Protein AF-A0A920F975-F1 (afdb_monomer_lite)

pLDDT: mean 96.24, std 5.81, range [52.53, 98.81]

Secondary structure (DSSP, 8-state):
--SS---S--HHHHHHHHHHHHHTTSS---SSEEEEEEEETTEEEEEEEEE-SSSEEEEEEE-SPPEEEEEEEEEEETTTEEEEEEEEESSSEEEEE-TGGGT----GGGHHHHHHHHHHHHHHHHHH----BTTB--

Foldseek 3Di:
DDPPDQFQDDPVVVFVVVQCCQLVPVDDDDPQWDWDWDQGNLGIKIWIFGDDPSGRPDIDIPFDDKDWQAAQDWFQFPPQGTFGWTWIDGSGIDTGGDVVSVPDPPDPVCVVVCVVVRVRRVVSCVVPPDDADPPDRD

Structure (mmCIF, N/CA/C/O backbone):
data_AF-A0A920F975-F1
#
_entry.id   AF-A0A920F975-F1
#
loop_
_atom_site.group_PDB
_atom_site.id
_atom_site.type_symbol
_atom_site.label_atom_id
_atom_site.label_alt_id
_atom_site.label_comp_id
_atom_site.label_asym_id
_atom_site.label_entity_id
_atom_site.label_seq_id
_atom_site.pdbx_PDB_ins_code
_atom_site.Cartn_x
_atom_site.Cartn_y
_atom_site.Cartn_z
_atom_site.occupancy
_atom_site.B_iso_or_equiv
_atom_site.auth_seq_id
_atom_site.auth_comp_id
_atom_site.auth_asym_id
_atom_site.auth_atom_id
_atom_site.pdbx_PDB_model_num
ATOM 1 N N . MET A 1 1 ? 6.807 -6.967 10.815 1.00 78.25 1 MET A N 1
ATOM 2 C CA . MET A 1 1 ? 7.912 -7.468 9.976 1.00 78.25 1 MET A CA 1
ATOM 3 C C . MET A 1 1 ? 7.285 -8.187 8.803 1.00 78.25 1 MET A C 1
ATOM 5 O O . MET A 1 1 ? 6.359 -8.964 9.021 1.00 78.25 1 MET A O 1
ATOM 9 N N . GLU A 1 2 ? 7.731 -7.869 7.598 1.00 92.56 2 GLU A N 1
ATOM 10 C CA . GLU A 1 2 ? 7.351 -8.563 6.365 1.00 92.56 2 GLU A CA 1
ATOM 11 C C . GLU A 1 2 ? 8.468 -9.562 5.993 1.00 92.56 2 GLU A C 1
ATOM 13 O O . GLU A 1 2 ? 9.511 -9.549 6.649 1.00 92.56 2 GLU A O 1
ATOM 18 N N . PRO A 1 3 ? 8.285 -10.471 5.014 1.00 92.75 3 PRO A N 1
ATOM 19 C CA . PRO A 1 3 ? 9.228 -11.573 4.787 1.00 92.75 3 PRO A CA 1
ATOM 20 C C . PRO A 1 3 ? 10.696 -11.164 4.595 1.00 92.75 3 PRO A C 1
ATOM 22 O O . PRO A 1 3 ? 11.583 -11.901 5.016 1.00 92.75 3 PRO A O 1
ATOM 25 N N . GLU A 1 4 ? 10.949 -10.004 3.985 1.00 88.69 4 GLU A N 1
ATOM 26 C CA . GLU A 1 4 ? 12.304 -9.538 3.650 1.00 88.69 4 GLU A CA 1
ATOM 27 C C . GLU A 1 4 ? 12.602 -8.115 4.150 1.00 88.69 4 GLU A C 1
ATOM 29 O O . GLU A 1 4 ? 13.731 -7.643 4.034 1.00 88.69 4 GLU A O 1
ATOM 34 N N . THR A 1 5 ? 11.618 -7.419 4.729 1.00 88.00 5 THR A N 1
ATOM 35 C CA . THR A 1 5 ? 11.748 -6.010 5.124 1.00 88.00 5 THR A CA 1
ATOM 36 C C . THR A 1 5 ? 11.071 -5.723 6.464 1.00 88.00 5 THR A C 1
ATOM 38 O O . THR A 1 5 ? 10.143 -6.405 6.914 1.00 88.00 5 THR A O 1
ATOM 41 N N . THR A 1 6 ? 11.540 -4.668 7.128 1.00 93.38 6 THR A N 1
ATOM 42 C CA . THR A 1 6 ? 10.836 -4.051 8.259 1.00 93.38 6 THR A CA 1
ATOM 43 C C . THR A 1 6 ? 10.413 -2.654 7.817 1.00 93.38 6 THR A C 1
ATOM 45 O O . THR A 1 6 ? 11.159 -1.705 8.052 1.00 93.38 6 THR A O 1
ATOM 48 N N . PRO A 1 7 ? 9.282 -2.533 7.094 1.00 93.12 7 PRO A N 1
ATOM 49 C CA . PRO A 1 7 ? 8.922 -1.282 6.444 1.00 93.12 7 PRO A CA 1
ATOM 50 C C . PRO A 1 7 ? 8.480 -0.227 7.466 1.00 93.12 7 PRO A C 1
ATOM 52 O O . PRO A 1 7 ? 8.011 -0.589 8.556 1.00 93.12 7 PRO A O 1
ATOM 55 N N . PRO A 1 8 ? 8.569 1.072 7.124 1.00 94.69 8 PRO A N 1
ATOM 56 C CA . PRO A 1 8 ? 8.185 2.136 8.040 1.00 94.69 8 PRO A CA 1
ATOM 57 C C . PRO A 1 8 ? 6.697 2.111 8.416 1.00 94.69 8 PRO A C 1
ATOM 59 O O . PRO A 1 8 ? 6.336 2.444 9.545 1.00 94.69 8 PRO A O 1
ATOM 62 N N . MET A 1 9 ? 5.817 1.704 7.500 1.00 96.88 9 MET A N 1
ATOM 63 C CA . MET A 1 9 ? 4.385 1.537 7.750 1.00 96.88 9 MET A CA 1
ATOM 64 C C . MET A 1 9 ? 3.791 0.539 6.754 1.00 96.88 9 MET A C 1
ATOM 66 O O . MET A 1 9 ? 4.166 0.509 5.588 1.00 96.88 9 MET A O 1
ATOM 70 N N . SER A 1 10 ? 2.823 -0.258 7.203 1.00 98.06 10 SER A N 1
ATOM 71 C CA . SER A 1 10 ? 2.066 -1.178 6.353 1.00 98.06 10 SER A CA 1
ATOM 72 C C . SER A 1 10 ? 0.579 -1.091 6.705 1.00 98.06 10 SER A C 1
ATOM 74 O O . SER A 1 10 ? 0.175 -1.380 7.834 1.00 98.06 10 SER A O 1
ATOM 76 N N . GLY A 1 11 ? -0.244 -0.646 5.750 1.00 97.56 11 GLY A N 1
ATOM 77 C CA . GLY A 1 11 ? -1.644 -0.292 6.012 1.00 97.56 11 GLY A CA 1
ATOM 78 C C . GLY A 1 11 ? -2.506 -1.486 6.429 1.00 97.56 11 GLY A C 1
ATOM 79 O O . GLY A 1 11 ? -3.295 -1.387 7.368 1.00 97.56 11 GLY A O 1
ATOM 80 N N . SER A 1 12 ? -2.311 -2.641 5.787 1.00 98.19 12 SER A N 1
ATOM 81 C CA . SER A 1 12 ? -3.002 -3.884 6.155 1.00 98.19 12 SER A CA 1
ATOM 82 C C . SER A 1 12 ? -2.618 -4.340 7.564 1.00 98.19 12 SER A C 1
ATOM 84 O O . SER A 1 12 ? -3.491 -4.695 8.353 1.00 98.19 12 SER A O 1
ATOM 86 N N . ASN A 1 13 ? -1.332 -4.262 7.919 1.00 98.06 13 ASN A N 1
ATOM 87 C CA . ASN A 1 13 ? -0.858 -4.598 9.258 1.00 98.06 13 ASN A CA 1
ATOM 88 C C . ASN A 1 13 ? -1.416 -3.639 10.321 1.00 98.06 13 ASN A C 1
ATOM 90 O O . ASN A 1 13 ? -1.844 -4.106 11.372 1.00 98.06 13 ASN A O 1
ATOM 94 N N . ALA A 1 14 ? -1.485 -2.331 10.050 1.00 98.31 14 ALA A N 1
ATOM 95 C CA . ALA A 1 14 ? -2.090 -1.362 10.969 1.00 98.31 14 ALA A CA 1
ATOM 96 C C . ALA A 1 14 ? -3.578 -1.665 11.232 1.00 98.31 14 ALA A C 1
ATOM 98 O O . ALA A 1 14 ? -4.025 -1.624 12.380 1.00 98.31 14 ALA A O 1
ATOM 99 N N . ILE A 1 15 ? -4.328 -2.047 10.192 1.00 98.69 15 ILE A N 1
ATOM 100 C CA . ILE A 1 15 ? -5.725 -2.492 10.317 1.00 98.69 15 ILE A CA 1
ATOM 101 C C . ILE A 1 15 ? -5.828 -3.767 11.168 1.00 98.69 15 ILE A C 1
ATOM 103 O O . ILE A 1 15 ? -6.663 -3.830 12.074 1.00 98.69 15 ILE A O 1
ATOM 107 N N . CYS A 1 16 ? -4.973 -4.765 10.922 1.00 98.56 16 CYS A N 1
ATOM 108 C CA . CYS A 1 16 ? -4.935 -5.997 11.717 1.00 98.56 16 CYS A CA 1
ATOM 109 C C . CYS A 1 16 ? -4.637 -5.710 13.194 1.00 98.56 16 CYS A C 1
ATOM 111 O O . CYS A 1 16 ? -5.332 -6.224 14.070 1.00 98.56 16 CYS A O 1
ATOM 113 N N . VAL A 1 17 ? -3.640 -4.866 13.470 1.00 98.62 17 VAL A N 1
ATOM 114 C CA . VAL A 1 17 ? -3.257 -4.472 14.833 1.00 98.62 17 VAL A CA 1
ATOM 115 C C . VAL A 1 17 ? -4.420 -3.782 15.538 1.00 98.62 17 VAL A C 1
ATOM 117 O O . VAL A 1 17 ? -4.799 -4.213 16.623 1.00 98.62 17 VAL A O 1
ATOM 120 N N . ALA A 1 18 ? -5.038 -2.777 14.913 1.00 98.62 18 ALA A N 1
ATOM 121 C CA . ALA A 1 18 ? -6.195 -2.092 15.486 1.00 98.62 18 ALA A CA 1
ATOM 122 C C . ALA A 1 18 ? -7.349 -3.055 15.796 1.00 98.62 18 ALA A C 1
ATOM 124 O O . ALA A 1 18 ? -7.923 -3.005 16.882 1.00 98.62 18 ALA A O 1
ATOM 125 N N . THR A 1 19 ? -7.646 -3.963 14.865 1.00 98.75 19 THR A N 1
ATOM 126 C CA . THR A 1 19 ? -8.706 -4.964 15.035 1.00 98.75 19 THR A CA 1
ATOM 127 C C . THR A 1 19 ? -8.422 -5.849 16.245 1.00 98.75 19 THR A C 1
ATOM 129 O O . THR A 1 19 ? -9.280 -5.981 17.109 1.00 98.75 19 THR A O 1
ATOM 132 N N . VAL A 1 20 ? -7.211 -6.408 16.360 1.00 98.62 20 VAL A N 1
ATOM 133 C CA . VAL A 1 20 ? -6.840 -7.276 17.490 1.00 98.62 20 VAL A CA 1
ATOM 134 C C . VAL A 1 20 ? -6.872 -6.516 18.814 1.00 98.62 20 VAL A C 1
ATOM 136 O O . VAL A 1 20 ? -7.401 -7.045 19.789 1.00 98.62 20 VAL A O 1
ATOM 139 N N . LEU A 1 21 ? -6.343 -5.290 18.862 1.00 98.75 21 LEU A N 1
ATOM 140 C CA . LEU A 1 21 ? -6.321 -4.478 20.084 1.00 98.75 21 LEU A CA 1
ATOM 141 C C . LEU A 1 21 ? -7.727 -4.255 20.652 1.00 98.75 21 LEU A C 1
ATOM 143 O O . LEU A 1 21 ? -7.910 -4.345 21.867 1.00 98.75 21 LEU A O 1
ATOM 147 N N . LEU A 1 22 ? -8.703 -4.005 19.777 1.00 98.69 22 LEU A N 1
ATOM 148 C CA . LEU A 1 22 ? -10.094 -3.773 20.159 1.00 98.69 22 LEU A CA 1
ATOM 149 C C . LEU A 1 22 ? -10.837 -5.084 20.453 1.00 98.69 22 LEU A C 1
ATOM 151 O O . LEU A 1 22 ? -11.436 -5.223 21.516 1.00 98.69 22 LEU A O 1
ATOM 155 N N . ASP A 1 23 ? -10.759 -6.072 19.560 1.00 98.62 23 ASP A N 1
ATOM 156 C CA . ASP A 1 23 ? -11.495 -7.340 19.686 1.00 98.62 23 ASP A CA 1
ATOM 157 C C . ASP A 1 23 ? -11.058 -8.185 20.892 1.00 98.62 23 ASP A C 1
ATOM 159 O O . ASP A 1 23 ? -11.835 -9.004 21.387 1.00 98.62 23 ASP A O 1
ATOM 163 N N . THR A 1 24 ? -9.809 -8.031 21.337 1.00 98.56 24 THR A N 1
ATOM 164 C CA . THR A 1 24 ? -9.274 -8.727 22.521 1.00 98.56 24 THR A CA 1
ATOM 165 C C . THR A 1 24 ? -9.425 -7.921 23.810 1.00 98.56 24 THR A C 1
ATOM 167 O O . THR A 1 24 ? -9.136 -8.443 24.887 1.00 98.56 24 THR A O 1
ATOM 170 N N . GLY A 1 25 ? -9.870 -6.664 23.723 1.00 98.12 25 GLY A N 1
ATOM 171 C CA . GLY A 1 25 ? -10.024 -5.776 24.873 1.00 98.12 25 GLY A CA 1
ATOM 172 C C . GLY A 1 25 ? -8.708 -5.275 25.477 1.00 98.12 25 GLY A C 1
ATOM 173 O O . GLY A 1 25 ? -8.728 -4.768 26.597 1.00 98.12 25 GLY A O 1
ATOM 174 N N . ILE A 1 26 ? -7.574 -5.387 24.767 1.00 98.56 26 ILE A N 1
ATOM 175 C CA . ILE A 1 26 ? -6.315 -4.731 25.174 1.00 98.56 26 ILE A CA 1
ATOM 176 C C . ILE A 1 26 ? -6.530 -3.216 25.251 1.00 98.56 26 ILE A C 1
ATOM 178 O O . ILE A 1 26 ? -6.062 -2.568 26.188 1.00 98.56 26 ILE A O 1
ATOM 182 N N . ILE A 1 27 ? -7.266 -2.665 24.282 1.00 98.12 27 ILE A N 1
ATOM 183 C CA . ILE A 1 27 ? -7.809 -1.309 24.339 1.00 98.12 27 ILE A CA 1
ATOM 184 C C . ILE A 1 27 ? -9.332 -1.408 24.512 1.00 98.12 27 ILE A C 1
ATOM 186 O O . ILE A 1 27 ? -9.966 -2.180 23.789 1.00 98.12 27 ILE A O 1
ATOM 190 N N . PRO A 1 28 ? -9.943 -0.630 25.428 1.00 98.12 28 PRO A N 1
ATOM 191 C CA . PRO A 1 28 ? -11.393 -0.597 25.571 1.00 98.12 28 PRO A CA 1
ATOM 192 C C . PRO A 1 28 ? -12.086 -0.147 24.279 1.00 98.12 28 PRO A C 1
ATOM 194 O O . PRO A 1 28 ? -11.816 0.939 23.766 1.00 98.12 28 PRO A O 1
ATOM 197 N N . MET A 1 29 ? -13.009 -0.971 23.783 1.00 98.69 29 MET A N 1
ATOM 198 C CA . MET A 1 29 ? -13.851 -0.646 22.633 1.00 98.69 29 MET A CA 1
ATOM 199 C C . MET A 1 29 ? -15.015 0.261 23.055 1.00 98.69 29 MET A C 1
ATOM 201 O O . MET A 1 29 ? -15.679 0.012 24.061 1.00 98.69 29 MET A O 1
ATOM 205 N N . GLN A 1 30 ? -15.272 1.294 22.258 1.00 98.62 30 GLN A N 1
ATOM 206 C CA . GLN A 1 30 ? -16.459 2.146 22.315 1.00 98.62 30 GLN A CA 1
ATOM 207 C C . GLN A 1 30 ? -17.306 1.929 21.054 1.00 98.62 30 GLN A C 1
ATOM 209 O O . GLN A 1 30 ? -16.778 1.815 19.947 1.00 98.62 30 GLN A O 1
ATOM 214 N N . GLU A 1 31 ? -18.624 1.867 21.222 1.00 98.25 31 GLU A N 1
ATOM 215 C CA . GLU A 1 31 ? -19.590 1.742 20.126 1.00 98.25 31 GLU A CA 1
ATOM 216 C C . GLU A 1 31 ? -20.391 3.047 19.970 1.00 98.25 31 GLU A C 1
ATOM 218 O O . GLU A 1 31 ? -20.684 3.703 20.975 1.00 98.25 31 GLU A O 1
ATOM 223 N N . PRO A 1 32 ? -20.758 3.452 18.736 1.00 98.38 32 PRO A N 1
ATOM 224 C CA . PRO A 1 32 ? -20.566 2.736 17.466 1.00 98.38 32 PRO A CA 1
ATOM 225 C C . PRO A 1 32 ? -19.164 2.909 16.859 1.00 98.38 32 PRO A C 1
ATOM 227 O O . PRO A 1 32 ? -18.891 2.412 15.769 1.00 98.38 32 PRO A O 1
ATOM 230 N N . GLU A 1 33 ? -18.280 3.645 17.531 1.00 98.69 33 GLU A N 1
ATOM 231 C CA . GLU A 1 33 ? -16.979 4.011 16.994 1.00 98.69 33 GLU A CA 1
ATOM 232 C C . GLU A 1 33 ? -15.917 4.120 18.083 1.00 98.69 33 GLU A C 1
ATOM 234 O O . GLU A 1 33 ? -16.151 4.700 19.143 1.00 98.69 33 GLU A O 1
ATOM 239 N N . THR A 1 34 ? -14.726 3.601 17.793 1.00 98.75 34 THR A N 1
ATOM 240 C CA . THR A 1 34 ? -13.533 3.792 18.620 1.00 98.75 34 THR A CA 1
ATOM 241 C C . THR A 1 34 ? -12.436 4.475 17.815 1.00 98.75 34 THR A C 1
ATOM 243 O O . THR A 1 34 ? -12.083 4.018 16.726 1.00 98.75 34 THR A O 1
ATOM 246 N N . GLU A 1 35 ? -11.846 5.529 18.374 1.00 98.69 35 GLU A N 1
ATOM 247 C CA . GLU A 1 35 ? -10.643 6.158 17.832 1.00 98.69 35 GLU A CA 1
ATOM 248 C C . GLU A 1 35 ? -9.411 5.746 18.645 1.00 98.69 35 GLU A C 1
ATOM 250 O O . GLU A 1 35 ? -9.416 5.813 19.876 1.00 98.69 35 GLU A O 1
ATOM 255 N N . ILE A 1 36 ? -8.344 5.332 17.958 1.00 98.00 36 ILE A N 1
ATOM 256 C CA . ILE A 1 36 ? -7.040 5.041 18.571 1.00 98.00 36 ILE A CA 1
ATOM 257 C C . ILE A 1 36 ? -5.917 5.666 17.738 1.00 98.00 36 ILE A C 1
ATOM 259 O O . ILE A 1 36 ? -6.052 5.869 16.531 1.00 98.00 36 ILE A O 1
ATOM 263 N N . ILE A 1 37 ? -4.787 5.961 18.378 1.00 98.56 37 ILE A N 1
ATOM 264 C CA . ILE A 1 37 ? -3.562 6.391 17.696 1.00 98.56 37 ILE A CA 1
ATOM 265 C C . ILE A 1 37 ? -2.551 5.258 17.818 1.00 98.56 37 ILE A C 1
ATOM 267 O O . ILE A 1 37 ? -2.227 4.835 18.927 1.00 98.56 37 ILE A O 1
ATOM 271 N N . LEU A 1 38 ? -2.070 4.770 16.678 1.00 98.38 38 LEU A N 1
ATOM 272 C CA . LEU A 1 38 ? -0.970 3.816 16.602 1.00 98.38 38 LEU A CA 1
ATOM 273 C C . LEU A 1 38 ? 0.318 4.560 16.247 1.00 98.38 38 LEU A C 1
ATOM 275 O O . LEU A 1 38 ? 0.296 5.513 15.470 1.00 98.38 38 LEU A O 1
ATOM 279 N N . GLU A 1 39 ? 1.443 4.102 16.780 1.00 98.12 39 GLU A N 1
ATOM 280 C CA . GLU A 1 39 ? 2.770 4.567 16.383 1.00 98.12 39 GLU A CA 1
ATOM 281 C C . GLU A 1 39 ? 3.447 3.479 15.542 1.00 98.12 39 GLU A C 1
ATOM 283 O O . GLU A 1 39 ? 3.659 2.356 16.004 1.00 98.12 39 GLU A O 1
ATOM 288 N N . ALA A 1 40 ? 3.734 3.806 14.283 1.00 96.75 40 ALA A N 1
ATOM 289 C CA . ALA A 1 40 ? 4.555 3.005 13.382 1.00 96.75 40 ALA A CA 1
ATOM 290 C C . ALA A 1 40 ? 5.933 3.676 13.229 1.00 96.75 40 ALA A C 1
ATOM 292 O O . 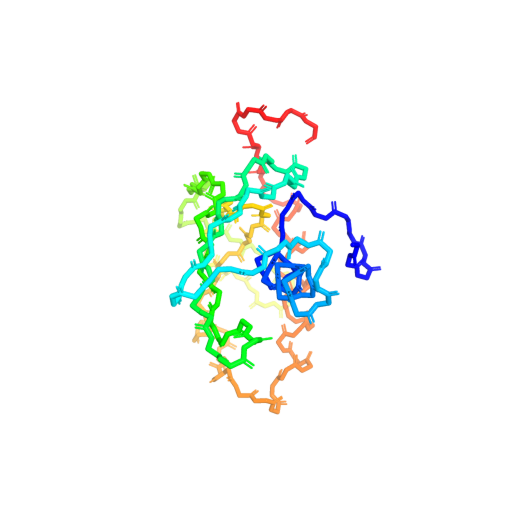ALA A 1 40 ? 6.059 4.860 13.542 1.00 96.75 40 ALA A O 1
ATOM 293 N N . PRO A 1 41 ? 6.966 2.990 12.706 1.00 94.69 41 PRO A N 1
ATOM 294 C CA . PRO A 1 41 ? 8.257 3.639 12.463 1.00 94.69 41 PRO A CA 1
ATOM 295 C C . PRO A 1 41 ? 8.183 4.877 11.545 1.00 94.69 41 PRO A C 1
ATOM 297 O O . PRO A 1 41 ? 8.975 5.798 11.704 1.00 94.69 41 PRO A O 1
ATOM 300 N N . ALA A 1 42 ? 7.212 4.944 10.626 1.00 94.25 42 ALA A N 1
ATOM 301 C CA . ALA A 1 42 ? 6.953 6.130 9.802 1.00 94.25 42 ALA A CA 1
ATOM 302 C C . ALA A 1 42 ? 6.316 7.310 10.565 1.00 94.25 42 ALA A C 1
ATOM 304 O O . ALA A 1 42 ? 6.189 8.400 10.005 1.00 94.25 42 ALA A O 1
ATOM 305 N N . GLY A 1 43 ? 5.850 7.089 11.797 1.00 95.62 43 GLY A N 1
ATOM 306 C CA . GLY A 1 43 ? 5.158 8.068 12.628 1.00 95.62 43 GLY A CA 1
ATOM 307 C C . GLY A 1 43 ? 3.748 7.642 13.048 1.00 95.62 43 GLY A C 1
ATOM 308 O O . GLY A 1 43 ? 3.370 6.469 13.019 1.00 95.62 43 GLY A O 1
ATOM 309 N N . LEU A 1 44 ? 2.962 8.632 13.474 1.00 97.75 44 LEU A N 1
ATOM 310 C CA . LEU A 1 44 ? 1.629 8.421 14.036 1.00 97.75 44 LEU A CA 1
ATOM 311 C C . LEU A 1 44 ? 0.590 8.115 12.950 1.00 97.75 44 LEU A C 1
ATOM 313 O O . LEU A 1 44 ? 0.428 8.873 11.993 1.00 97.75 44 LEU A O 1
ATOM 317 N N . VAL A 1 45 ? -0.178 7.049 13.165 1.00 98.44 45 VAL A N 1
ATOM 318 C CA . VAL A 1 45 ? -1.300 6.618 12.328 1.00 98.44 45 VAL A CA 1
ATOM 319 C C . VAL A 1 45 ? -2.578 6.726 13.150 1.00 98.44 45 VAL A C 1
ATOM 321 O O . VAL A 1 45 ? -2.723 6.075 14.187 1.00 98.44 45 VAL A O 1
ATOM 324 N N . LYS A 1 46 ? -3.525 7.549 12.695 1.00 98.69 46 LYS A N 1
ATOM 325 C CA . LYS A 1 46 ? -4.823 7.672 13.373 1.00 98.69 46 LYS A CA 1
ATOM 326 C C . LYS A 1 46 ? -5.764 6.611 12.844 1.00 98.69 46 LYS A C 1
ATOM 328 O O . LYS A 1 46 ? -5.858 6.414 11.634 1.00 98.69 46 LYS A O 1
ATOM 333 N N . VAL A 1 47 ? -6.486 5.965 13.739 1.00 98.75 47 VAL A N 1
ATOM 334 C CA . VAL A 1 47 ? -7.399 4.879 13.416 1.00 98.75 47 VAL A CA 1
ATOM 335 C C . VAL A 1 47 ? -8.794 5.235 13.899 1.00 98.75 47 VAL A C 1
ATOM 337 O O . VAL A 1 47 ? -8.965 5.676 15.032 1.00 98.75 47 VAL A O 1
ATOM 340 N N . LYS A 1 48 ? -9.783 4.984 13.047 1.00 98.81 48 LYS A N 1
ATOM 341 C CA . LYS A 1 48 ? -11.211 5.059 13.352 1.00 98.81 48 LYS A CA 1
ATOM 342 C C . LYS A 1 48 ? -11.833 3.703 13.037 1.00 98.81 48 LYS A C 1
ATOM 344 O O . LYS A 1 48 ? -11.833 3.279 11.877 1.00 98.81 48 LYS A O 1
ATOM 349 N N . ALA A 1 49 ? -12.298 3.007 14.066 1.00 98.81 49 ALA A N 1
ATOM 350 C CA . ALA A 1 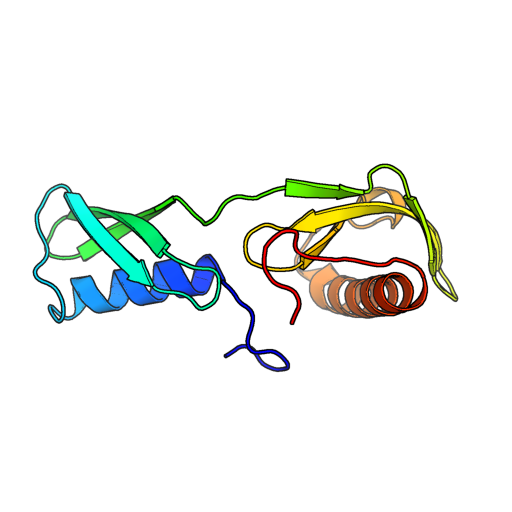49 ? -12.919 1.696 13.957 1.00 98.81 49 ALA A CA 1
ATOM 351 C C . ALA A 1 49 ? -14.433 1.817 14.156 1.00 98.81 49 ALA A C 1
ATOM 353 O O . ALA A 1 49 ? -14.878 2.281 15.199 1.00 98.81 49 ALA A O 1
ATOM 354 N N . GLU A 1 50 ? -15.207 1.386 13.164 1.00 98.81 50 GLU A N 1
ATOM 355 C CA . GLU A 1 50 ? -16.650 1.173 13.287 1.00 98.81 50 GLU A CA 1
ATOM 356 C C . GLU A 1 50 ? -16.861 -0.133 14.065 1.00 98.81 50 GLU A C 1
ATOM 358 O O . GLU A 1 50 ? -16.419 -1.204 13.626 1.00 98.81 50 GLU A O 1
ATOM 363 N N . CYS A 1 51 ? -17.504 -0.039 15.225 1.00 98.75 51 CYS A N 1
ATOM 364 C CA . CYS A 1 51 ? -17.638 -1.122 16.192 1.00 98.75 51 CYS A CA 1
ATOM 365 C C . CYS A 1 51 ? -19.112 -1.493 16.382 1.00 98.75 51 CYS A C 1
ATOM 367 O O . CYS A 1 51 ? -19.956 -0.619 16.574 1.00 98.75 51 CYS A O 1
ATOM 369 N N . ASP A 1 52 ? -19.410 -2.789 16.330 1.00 98.56 52 ASP A N 1
ATOM 370 C CA . ASP A 1 52 ? -20.758 -3.319 16.546 1.00 98.56 52 ASP A CA 1
ATOM 371 C C . ASP A 1 52 ? -20.713 -4.738 17.123 1.00 98.56 52 ASP A C 1
ATOM 373 O O . ASP A 1 52 ? -20.070 -5.636 16.556 1.00 98.56 52 ASP A O 1
ATOM 377 N N . ASN A 1 53 ? -21.460 -4.947 18.210 1.00 97.88 53 ASN A N 1
ATOM 378 C CA . ASN A 1 53 ? -21.551 -6.199 18.956 1.00 97.88 53 ASN A CA 1
ATOM 379 C C . ASN A 1 53 ? -20.184 -6.693 19.464 1.00 97.88 53 ASN A C 1
ATOM 381 O O . ASN A 1 53 ? -19.839 -7.871 19.323 1.00 97.88 53 ASN A O 1
ATOM 385 N N . GLY A 1 54 ? -19.393 -5.781 20.035 1.00 97.75 54 GLY A N 1
ATOM 386 C CA . GLY A 1 54 ? -18.070 -6.063 20.594 1.00 97.75 54 GLY A CA 1
ATOM 387 C C . GLY A 1 54 ? -17.024 -6.431 19.540 1.00 97.75 54 GLY A C 1
ATOM 388 O O . GLY A 1 54 ? -16.066 -7.141 19.852 1.00 97.75 54 GLY A O 1
ATOM 389 N N . LYS A 1 55 ? -17.230 -6.012 18.283 1.00 98.62 55 LYS A N 1
ATOM 390 C CA . LYS A 1 55 ? -16.352 -6.312 17.146 1.00 98.62 55 LYS A CA 1
ATOM 391 C C . LYS A 1 55 ? -16.032 -5.073 16.329 1.00 98.62 55 LYS A C 1
ATOM 393 O O . LYS A 1 55 ? -16.947 -4.364 15.912 1.00 98.62 55 LYS A O 1
ATOM 398 N N . ALA A 1 56 ? -14.755 -4.882 16.003 1.00 98.62 56 ALA A N 1
ATOM 399 C CA . ALA A 1 56 ? -14.341 -3.901 15.005 1.00 98.62 56 ALA A CA 1
ATOM 400 C C . ALA A 1 56 ? -14.717 -4.416 13.602 1.00 98.62 56 ALA A C 1
ATOM 402 O O . ALA A 1 56 ? -14.117 -5.357 13.079 1.00 98.62 56 ALA A O 1
ATOM 403 N N . ARG A 1 57 ? -15.753 -3.833 12.991 1.00 98.50 57 ARG A N 1
ATOM 404 C CA . ARG A 1 57 ? -16.304 -4.264 11.692 1.00 98.50 57 ARG A CA 1
ATOM 405 C C . ARG A 1 57 ? -15.571 -3.657 10.513 1.00 98.50 57 ARG A C 1
ATOM 407 O O . ARG A 1 57 ? -15.412 -4.308 9.480 1.00 98.50 57 ARG A O 1
ATOM 414 N N . ARG A 1 58 ? -15.141 -2.410 10.665 1.00 98.62 58 ARG A N 1
ATOM 415 C CA . ARG A 1 58 ? -14.412 -1.675 9.640 1.00 98.62 58 ARG A CA 1
ATOM 416 C C . ARG A 1 58 ? -13.417 -0.754 10.303 1.00 98.62 58 ARG A C 1
ATOM 418 O O . ARG A 1 58 ? -13.752 -0.038 11.235 1.00 98.62 58 ARG A O 1
ATOM 425 N N . VAL A 1 59 ? -12.201 -0.751 9.783 1.00 98.62 59 VAL A N 1
ATOM 426 C CA . VAL A 1 59 ? -11.127 0.104 10.272 1.00 98.62 59 VAL A CA 1
ATOM 427 C C . VAL A 1 59 ? -10.718 1.038 9.147 1.00 98.62 59 VAL A C 1
ATOM 429 O O . VAL A 1 59 ? -10.376 0.593 8.052 1.00 98.62 59 VAL A O 1
ATOM 432 N N . SER A 1 60 ? -10.764 2.334 9.422 1.00 98.62 60 SER A N 1
ATOM 433 C CA . SER A 1 60 ? -10.213 3.376 8.563 1.00 98.62 60 SER A CA 1
ATOM 434 C C . SER A 1 60 ? -8.954 3.926 9.213 1.00 98.62 60 SER A C 1
ATOM 436 O O . SER A 1 60 ? -8.941 4.179 10.418 1.00 98.62 60 SER A O 1
ATOM 438 N N . ILE A 1 61 ? -7.904 4.129 8.421 1.00 98.38 61 ILE A N 1
ATOM 439 C CA . ILE A 1 61 ? -6.661 4.736 8.894 1.00 98.38 61 ILE A CA 1
ATOM 440 C C . ILE A 1 61 ? -6.423 6.059 8.172 1.00 98.38 61 ILE A C 1
ATOM 442 O O . ILE A 1 61 ? -6.504 6.135 6.946 1.00 98.38 61 ILE A O 1
ATOM 446 N N . GLN A 1 62 ? -6.108 7.102 8.933 1.00 98.50 62 GLN A N 1
ATOM 447 C CA . GLN A 1 62 ? -5.402 8.259 8.408 1.00 98.50 62 GLN A CA 1
ATOM 448 C C . GLN A 1 62 ? -3.912 7.965 8.554 1.00 98.50 62 GLN A C 1
ATOM 450 O O . GLN A 1 62 ? -3.353 8.001 9.652 1.00 98.50 62 GLN A O 1
ATOM 455 N N . ASN A 1 63 ? -3.310 7.621 7.424 1.00 97.62 63 ASN A N 1
ATOM 456 C CA . ASN A 1 63 ? -1.909 7.263 7.328 1.00 97.62 63 ASN A CA 1
ATOM 457 C C . ASN A 1 63 ? -0.989 8.496 7.455 1.00 97.62 63 ASN A C 1
ATOM 459 O O . ASN A 1 63 ? -1.456 9.640 7.481 1.00 97.62 63 ASN A O 1
ATOM 463 N N . VAL A 1 64 ? 0.319 8.253 7.500 1.00 96.75 64 VAL A N 1
ATOM 464 C CA . VAL A 1 64 ? 1.359 9.287 7.411 1.00 96.75 64 VAL A CA 1
ATOM 465 C C . VAL A 1 64 ? 1.266 10.067 6.086 1.00 96.75 64 VAL A C 1
ATOM 467 O O . VAL A 1 64 ? 0.668 9.566 5.126 1.00 96.75 64 VAL A O 1
ATOM 470 N N . PRO A 1 65 ? 1.838 11.287 5.995 1.00 96.94 65 PRO A N 1
ATOM 471 C CA . PRO A 1 65 ? 1.862 12.046 4.748 1.00 96.94 65 PRO A CA 1
ATOM 472 C C . PRO A 1 65 ? 2.433 11.228 3.584 1.00 96.94 65 PRO A C 1
ATOM 474 O O . PRO A 1 65 ? 3.538 10.695 3.665 1.00 96.94 65 PRO A O 1
ATOM 477 N N . ALA A 1 66 ? 1.668 11.151 2.498 1.00 97.38 66 ALA A N 1
ATOM 478 C CA . ALA A 1 66 ? 2.068 10.505 1.256 1.00 97.38 66 ALA A CA 1
ATOM 479 C C . ALA A 1 66 ? 2.459 11.564 0.219 1.00 97.38 66 ALA A C 1
ATOM 481 O O . ALA A 1 66 ? 1.864 12.645 0.176 1.00 97.38 66 ALA A O 1
ATOM 482 N N . PHE A 1 67 ? 3.448 11.262 -0.617 1.00 97.06 67 PHE A N 1
ATOM 483 C CA . PHE A 1 67 ? 3.945 12.188 -1.634 1.00 97.06 67 PHE A CA 1
ATOM 484 C C . PHE A 1 67 ? 4.511 11.446 -2.844 1.00 97.06 67 PHE A C 1
ATOM 486 O O . PHE A 1 67 ? 4.905 10.283 -2.771 1.00 97.06 67 PHE A O 1
ATOM 493 N N . VAL A 1 68 ? 4.556 12.148 -3.971 1.00 97.88 68 VAL A N 1
ATOM 494 C CA . VAL A 1 68 ? 5.222 11.682 -5.187 1.00 97.88 68 VAL A CA 1
ATOM 495 C C . VAL A 1 68 ? 6.718 11.961 -5.071 1.00 97.88 68 VAL A C 1
ATOM 497 O O . VAL A 1 68 ? 7.106 13.074 -4.719 1.00 97.88 68 VAL A O 1
ATOM 500 N N . GLY A 1 69 ? 7.542 10.961 -5.377 1.00 96.00 69 GLY A N 1
ATOM 501 C CA . GLY A 1 69 ? 8.988 11.114 -5.524 1.00 96.00 69 GLY A CA 1
ATOM 502 C C . GLY A 1 69 ? 9.342 11.678 -6.899 1.00 96.00 69 GLY A C 1
ATOM 503 O O . GLY A 1 69 ? 9.931 12.752 -6.998 1.00 96.00 69 GLY A O 1
ATOM 504 N N . ALA A 1 70 ? 8.935 10.984 -7.962 1.00 96.75 70 ALA A N 1
ATOM 505 C CA . ALA A 1 70 ? 9.127 11.410 -9.346 1.00 96.75 70 ALA A CA 1
ATOM 506 C C . ALA A 1 70 ? 7.982 10.915 -10.242 1.00 96.75 70 ALA A C 1
ATOM 508 O O . ALA A 1 70 ? 7.429 9.844 -10.001 1.00 96.75 70 ALA A O 1
ATOM 509 N N . LEU A 1 71 ? 7.656 11.683 -11.285 1.00 97.94 71 LEU A N 1
ATOM 510 C CA . LEU A 1 71 ? 6.649 11.324 -12.291 1.00 97.94 71 LEU A CA 1
ATOM 511 C C . LEU A 1 71 ? 7.289 11.019 -13.640 1.00 97.94 71 LEU A C 1
ATOM 513 O O . LEU A 1 71 ? 8.332 11.592 -13.971 1.00 97.94 71 LEU A O 1
ATOM 517 N N . ASP A 1 72 ? 6.626 10.171 -14.423 1.00 97.56 72 ASP A N 1
ATOM 518 C CA . ASP A 1 72 ? 6.909 9.912 -15.838 1.00 97.56 72 ASP A CA 1
ATOM 519 C C . ASP A 1 72 ? 8.379 9.528 -16.117 1.00 97.56 72 ASP A C 1
ATOM 521 O O . ASP A 1 72 ? 8.963 9.884 -17.146 1.00 97.56 72 ASP A O 1
ATOM 525 N N . GLN A 1 73 ? 9.000 8.787 -15.200 1.00 98.12 73 GLN A N 1
ATOM 526 C CA . GLN A 1 73 ? 10.373 8.314 -15.352 1.00 98.12 73 GLN A CA 1
ATOM 527 C C . GLN A 1 73 ? 10.444 7.172 -16.364 1.00 98.12 73 GLN A C 1
ATOM 529 O O . GLN A 1 73 ? 9.577 6.302 -16.415 1.00 98.12 73 GLN A O 1
ATOM 534 N N . THR A 1 74 ? 11.508 7.149 -17.166 1.00 98.12 74 THR A N 1
ATOM 535 C CA . THR A 1 74 ? 11.798 6.010 -18.044 1.00 98.12 74 THR A CA 1
ATOM 536 C C . THR A 1 74 ? 12.688 5.022 -17.305 1.00 98.12 74 THR A C 1
ATOM 538 O O . THR A 1 74 ? 13.821 5.350 -16.962 1.00 98.12 74 THR A O 1
ATOM 541 N N . LEU A 1 75 ? 12.196 3.804 -17.104 1.00 98.50 75 LEU A N 1
ATOM 542 C CA . LEU A 1 75 ? 12.919 2.721 -16.448 1.00 98.50 75 LEU A CA 1
ATOM 543 C C . LEU A 1 75 ? 13.228 1.610 -17.450 1.00 98.50 75 LEU A C 1
ATOM 545 O O . LEU A 1 75 ? 12.313 1.055 -18.060 1.00 98.50 75 LEU A O 1
ATOM 549 N N . THR A 1 76 ? 14.500 1.246 -17.613 1.00 98.38 76 THR A N 1
ATOM 550 C CA . THR A 1 76 ? 14.876 0.138 -18.504 1.00 98.38 76 THR A CA 1
ATOM 551 C C . THR A 1 76 ? 14.994 -1.152 -17.711 1.00 98.38 76 THR A C 1
ATOM 553 O O . THR A 1 76 ? 15.878 -1.292 -16.871 1.00 98.38 76 THR A O 1
ATOM 556 N N . VAL A 1 77 ? 14.131 -2.126 -17.995 1.00 98.12 77 VAL A N 1
ATOM 557 C CA . VAL A 1 77 ? 14.109 -3.406 -17.280 1.00 98.12 77 VAL A CA 1
ATOM 558 C C . VAL A 1 77 ? 14.644 -4.514 -18.193 1.00 98.12 77 VAL A C 1
ATOM 560 O O . VAL A 1 77 ? 14.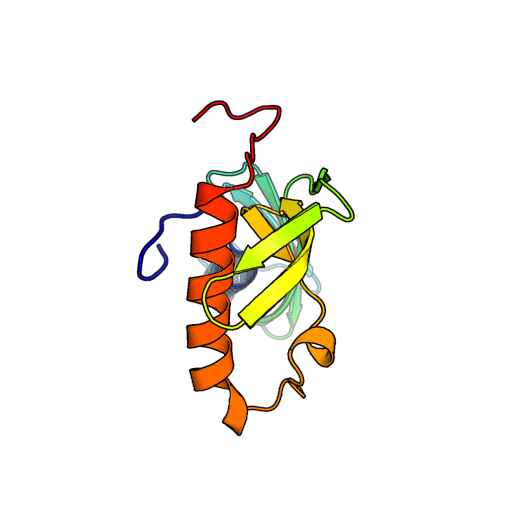036 -4.792 -19.237 1.00 98.12 77 VAL A O 1
ATOM 563 N N . PRO A 1 78 ? 15.769 -5.174 -17.839 1.00 94.44 78 PRO A N 1
ATOM 564 C CA . PRO A 1 78 ? 16.374 -6.214 -18.668 1.00 94.44 78 PRO A CA 1
ATOM 565 C C . PRO A 1 78 ? 15.361 -7.294 -19.023 1.00 94.44 78 PRO A C 1
ATOM 567 O O . PRO A 1 78 ? 14.739 -7.846 -18.124 1.00 94.44 78 PRO A O 1
ATOM 570 N N . GLY A 1 79 ? 15.182 -7.598 -20.311 1.00 94.38 79 GLY A N 1
ATOM 571 C CA . GLY A 1 79 ? 14.237 -8.611 -20.799 1.00 94.38 79 GLY A CA 1
ATOM 572 C C . GLY A 1 79 ? 12.753 -8.217 -20.761 1.00 94.38 79 GLY A C 1
ATOM 573 O O . GLY A 1 79 ? 11.914 -9.100 -20.916 1.00 94.38 79 GLY A O 1
ATOM 574 N N . ILE A 1 80 ? 12.427 -6.944 -20.517 1.00 95.62 80 ILE A N 1
ATOM 575 C CA . ILE A 1 80 ? 11.072 -6.379 -20.672 1.00 95.62 80 ILE A CA 1
ATOM 576 C C . ILE A 1 80 ? 11.118 -5.185 -21.633 1.00 95.62 80 ILE A C 1
ATOM 578 O O . ILE A 1 80 ? 10.303 -5.105 -22.545 1.00 95.62 80 ILE A O 1
ATOM 582 N N . GLY A 1 81 ? 12.110 -4.303 -21.474 1.00 96.19 81 GLY A N 1
ATOM 583 C CA . GLY A 1 81 ? 12.257 -3.079 -22.263 1.00 96.19 81 GLY A CA 1
ATOM 584 C C . GLY A 1 81 ? 12.127 -1.827 -21.398 1.00 96.19 81 GLY A C 1
ATOM 585 O O . GLY A 1 81 ? 12.314 -1.886 -20.183 1.00 96.19 81 GLY A O 1
ATOM 586 N N . SER A 1 82 ? 11.843 -0.692 -22.032 1.00 97.75 82 SER A N 1
ATOM 587 C CA . SER A 1 82 ? 11.645 0.585 -21.344 1.00 97.75 82 SER A CA 1
ATOM 588 C C . SER A 1 82 ? 10.188 0.750 -20.917 1.00 97.75 82 SER A C 1
ATOM 590 O O . SER A 1 82 ? 9.280 0.591 -21.730 1.00 97.75 82 SER A O 1
ATOM 592 N N . LEU A 1 83 ? 9.982 1.086 -19.647 1.00 98.06 83 LEU A N 1
ATOM 593 C CA . LEU A 1 83 ? 8.681 1.324 -19.030 1.00 98.06 83 LEU A CA 1
ATOM 594 C C . LEU A 1 83 ? 8.596 2.773 -18.564 1.00 98.06 83 LEU A C 1
ATOM 596 O O . LEU A 1 83 ? 9.594 3.340 -18.116 1.00 98.06 83 LEU A O 1
ATOM 600 N N . ARG A 1 84 ? 7.398 3.352 -18.628 1.00 98.25 84 ARG A N 1
ATOM 601 C CA . ARG A 1 84 ? 7.106 4.615 -17.954 1.00 98.25 84 ARG A CA 1
ATOM 602 C C . ARG A 1 84 ? 6.611 4.314 -16.545 1.00 98.25 84 ARG A C 1
ATOM 604 O O . ARG A 1 84 ? 5.659 3.549 -16.391 1.00 98.25 84 ARG A O 1
ATOM 611 N N . VAL A 1 85 ? 7.265 4.890 -15.545 1.00 98.56 85 VAL A N 1
ATOM 612 C CA . VAL A 1 85 ? 6.976 4.637 -14.133 1.00 98.56 85 VAL A CA 1
ATOM 613 C C . VAL A 1 85 ? 6.946 5.926 -13.326 1.00 98.56 85 VAL A C 1
ATOM 615 O O . VAL A 1 85 ? 7.637 6.889 -13.651 1.00 98.56 85 VAL A O 1
ATOM 618 N N . ASP A 1 86 ? 6.206 5.895 -12.228 1.00 98.50 86 ASP A N 1
ATOM 619 C CA . ASP A 1 86 ? 6.274 6.906 -11.177 1.00 98.50 86 ASP A CA 1
ATOM 620 C C . ASP A 1 86 ? 6.939 6.303 -9.937 1.00 98.50 86 ASP A C 1
ATOM 622 O O . ASP A 1 86 ? 6.900 5.088 -9.725 1.00 98.50 86 ASP A O 1
ATOM 626 N N . THR A 1 87 ? 7.518 7.143 -9.085 1.00 98.31 87 THR A N 1
ATOM 627 C CA . THR A 1 87 ? 7.902 6.750 -7.727 1.00 98.31 87 THR A CA 1
ATOM 628 C C . THR A 1 87 ? 7.112 7.551 -6.709 1.00 98.31 87 THR A C 1
ATOM 630 O O . THR A 1 87 ? 6.852 8.741 -6.896 1.00 98.31 87 THR A O 1
ATOM 633 N N . ALA A 1 88 ? 6.699 6.909 -5.622 1.00 98.00 88 ALA A N 1
ATOM 634 C CA . ALA A 1 88 ? 5.905 7.551 -4.583 1.00 98.00 88 ALA A CA 1
ATOM 635 C C . ALA A 1 88 ? 6.143 6.902 -3.222 1.00 98.00 88 ALA A C 1
ATOM 637 O O . ALA A 1 88 ? 6.570 5.751 -3.130 1.00 98.00 88 ALA A O 1
ATOM 638 N N . TYR A 1 89 ? 5.808 7.643 -2.171 1.00 97.75 89 TYR A N 1
ATOM 639 C CA . TYR A 1 89 ? 5.796 7.158 -0.802 1.00 97.75 89 TYR A CA 1
ATOM 640 C C . TYR A 1 89 ? 4.413 7.283 -0.188 1.00 97.75 89 TYR A C 1
ATOM 642 O O . TYR A 1 89 ? 3.758 8.322 -0.295 1.00 97.75 89 TYR A O 1
ATOM 650 N N . GLY A 1 90 ? 3.989 6.216 0.483 1.00 96.62 90 GLY A N 1
ATOM 651 C CA . GLY A 1 90 ? 2.713 6.126 1.192 1.00 96.62 90 GLY A CA 1
ATOM 652 C C . GLY A 1 90 ? 2.849 5.481 2.569 1.00 96.62 90 GLY A C 1
ATOM 653 O O . GLY A 1 90 ? 1.938 4.781 3.003 1.00 96.62 90 GLY A O 1
ATOM 654 N N . GLY A 1 91 ? 3.996 5.650 3.228 1.00 95.19 91 GLY A N 1
ATOM 655 C CA . GLY A 1 91 ? 4.389 4.888 4.421 1.00 95.19 91 GLY A CA 1
ATOM 656 C C . GLY A 1 91 ? 5.373 3.752 4.123 1.00 95.19 91 GLY A C 1
ATOM 657 O O . GLY A 1 91 ? 6.089 3.311 5.013 1.00 95.19 91 GLY A O 1
ATOM 658 N N . ASP A 1 92 ? 5.452 3.353 2.857 1.00 95.50 92 ASP A N 1
ATOM 659 C CA . ASP A 1 92 ? 6.572 2.639 2.251 1.00 95.50 92 ASP A CA 1
ATOM 660 C C . ASP A 1 92 ? 6.804 3.216 0.842 1.00 95.50 92 ASP A C 1
ATOM 662 O O . ASP A 1 92 ? 6.021 4.061 0.382 1.00 95.50 92 ASP A O 1
ATOM 666 N N . THR A 1 93 ? 7.876 2.800 0.177 1.00 95.88 93 THR A N 1
ATOM 667 C CA . THR A 1 93 ? 8.309 3.330 -1.120 1.00 95.88 93 THR A CA 1
ATOM 668 C C . THR A 1 93 ? 7.877 2.423 -2.266 1.00 95.88 93 THR A C 1
ATOM 670 O O . THR A 1 93 ? 8.025 1.205 -2.202 1.00 95.88 93 THR A O 1
ATOM 673 N N . PHE A 1 94 ? 7.382 3.018 -3.351 1.00 98.06 94 PHE A N 1
ATOM 674 C CA . PHE A 1 94 ? 6.847 2.291 -4.498 1.00 98.06 94 PHE A CA 1
ATOM 675 C C . PHE A 1 94 ? 7.421 2.804 -5.814 1.00 98.06 94 PHE A C 1
ATOM 677 O O . PHE A 1 94 ? 7.537 4.012 -6.020 1.00 98.06 94 PHE A O 1
ATOM 684 N N . VAL A 1 95 ? 7.683 1.872 -6.733 1.00 98.44 95 VAL A N 1
ATOM 685 C CA . VAL A 1 95 ? 7.685 2.124 -8.177 1.00 98.44 95 VAL A CA 1
ATOM 686 C C . VAL A 1 95 ? 6.326 1.700 -8.733 1.00 98.44 95 VAL A C 1
ATOM 688 O O . VAL A 1 95 ? 5.845 0.601 -8.452 1.00 98.44 95 VAL A O 1
ATOM 691 N N . ILE A 1 96 ? 5.683 2.584 -9.488 1.00 98.56 96 ILE A N 1
ATOM 692 C CA . ILE A 1 96 ? 4.315 2.418 -9.981 1.00 98.56 96 ILE A CA 1
ATOM 693 C C . ILE A 1 96 ? 4.360 2.365 -11.504 1.00 98.56 96 ILE A C 1
ATOM 695 O O . ILE A 1 96 ? 4.909 3.252 -12.148 1.00 98.56 96 ILE A O 1
ATOM 699 N N . VAL A 1 97 ? 3.773 1.318 -12.080 1.00 98.25 97 VAL A N 1
ATOM 700 C CA . VAL A 1 97 ? 3.708 1.083 -13.527 1.00 98.25 97 VAL A CA 1
ATOM 701 C C . VAL A 1 97 ? 2.292 0.678 -13.918 1.00 98.25 97 VAL A C 1
ATOM 703 O O . VAL A 1 97 ? 1.586 0.034 -13.137 1.00 98.25 97 VAL A O 1
ATOM 706 N N . ASN A 1 98 ? 1.869 1.026 -15.132 1.00 97.75 98 ASN A N 1
ATOM 707 C CA . ASN A 1 98 ? 0.59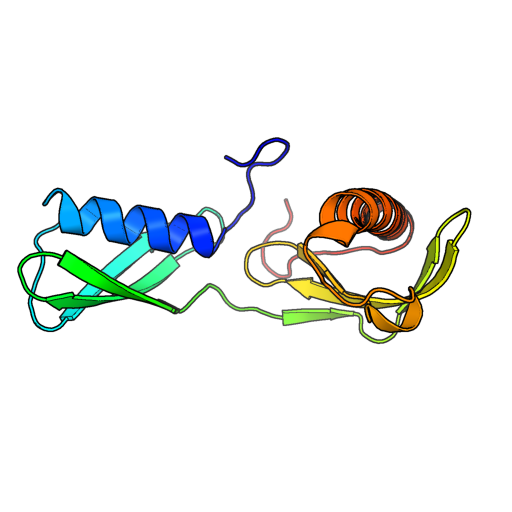2 0.564 -15.657 1.00 97.75 98 ASN A CA 1
ATOM 708 C C . ASN A 1 98 ? 0.670 -0.928 -16.030 1.00 97.75 98 ASN A C 1
ATOM 710 O O . ASN A 1 98 ? 1.523 -1.354 -16.806 1.00 97.75 98 ASN A O 1
ATOM 714 N N . ALA A 1 99 ? -0.251 -1.727 -15.493 1.00 97.62 99 ALA A N 1
ATOM 715 C CA . ALA A 1 99 ? -0.336 -3.158 -15.763 1.00 97.62 99 ALA A CA 1
ATOM 716 C C . ALA A 1 99 ? -0.620 -3.474 -17.243 1.00 97.62 99 ALA A C 1
ATOM 718 O O . ALA A 1 99 ? -0.123 -4.482 -17.754 1.00 97.62 99 ALA A O 1
ATOM 719 N N . ASP A 1 100 ? -1.376 -2.618 -17.940 1.00 96.00 100 ASP A N 1
ATOM 720 C CA . ASP A 1 100 ? -1.685 -2.816 -19.360 1.00 96.00 100 ASP A CA 1
ATOM 721 C C . ASP A 1 100 ? -0.438 -2.668 -20.251 1.00 96.00 100 ASP A C 1
ATOM 723 O O . ASP A 1 100 ? -0.315 -3.408 -21.227 1.00 96.00 100 ASP A O 1
ATOM 727 N N . ASP A 1 101 ? 0.538 -1.831 -19.872 1.00 94.06 101 ASP A N 1
ATOM 728 C CA . ASP A 1 101 ? 1.822 -1.691 -20.590 1.00 94.06 101 ASP A CA 1
ATOM 729 C C . ASP A 1 101 ? 2.645 -2.995 -20.546 1.00 94.06 101 ASP A C 1
ATOM 731 O O . ASP A 1 101 ? 3.513 -3.243 -21.383 1.00 94.06 101 ASP A O 1
ATOM 735 N N . LEU A 1 102 ? 2.338 -3.861 -19.576 1.00 96.06 102 LEU A N 1
ATOM 736 C CA . LEU A 1 102 ? 2.941 -5.176 -19.363 1.00 96.06 102 LEU A CA 1
ATOM 737 C C . LEU A 1 102 ? 2.010 -6.329 -19.780 1.00 96.06 102 LEU A C 1
ATOM 739 O O . LEU A 1 102 ? 2.351 -7.496 -19.577 1.00 96.06 102 LEU A O 1
ATOM 743 N N . ASN A 1 103 ? 0.852 -6.024 -20.376 1.00 95.81 103 ASN A N 1
ATOM 744 C CA . ASN A 1 103 ? -0.192 -6.977 -20.766 1.00 95.81 103 ASN A CA 1
ATOM 745 C C . ASN A 1 103 ? -0.773 -7.817 -19.608 1.00 95.81 103 ASN A C 1
ATOM 747 O O . ASN A 1 103 ? -1.244 -8.936 -19.833 1.00 95.81 103 ASN A O 1
ATOM 751 N N . PHE A 1 104 ? -0.782 -7.297 -18.378 1.00 97.81 104 PHE A N 1
ATOM 752 C CA . PHE A 1 104 ? -1.460 -7.945 -17.250 1.00 97.81 104 PHE A CA 1
ATOM 753 C C . PHE A 1 104 ? -2.946 -7.575 -17.187 1.00 97.81 104 PHE A C 1
ATOM 755 O O . PHE A 1 104 ? -3.342 -6.461 -17.524 1.00 97.81 104 PHE A O 1
ATOM 762 N N . LYS A 1 105 ? -3.780 -8.506 -16.706 1.00 97.81 105 LYS A N 1
ATOM 763 C CA . LYS A 1 105 ? -5.207 -8.273 -16.413 1.00 97.81 105 LYS A CA 1
ATOM 764 C C . LYS A 1 105 ? -5.525 -8.255 -14.923 1.00 97.81 105 LYS A C 1
ATOM 766 O O . LYS A 1 105 ? -6.679 -8.049 -14.561 1.00 97.81 105 LYS A O 1
ATOM 771 N N . LEU A 1 106 ? -4.510 -8.440 -14.077 1.00 97.44 106 LEU A N 1
ATOM 772 C CA . LEU A 1 106 ? -4.610 -8.402 -12.615 1.00 97.44 106 LEU A CA 1
ATOM 773 C C . LEU A 1 106 ? -5.612 -9.432 -12.076 1.00 97.44 106 LEU A C 1
ATOM 775 O O . LEU A 1 106 ? -6.434 -9.154 -11.205 1.00 97.44 106 LEU A O 1
ATOM 779 N N . VAL A 1 107 ? -5.530 -10.654 -12.603 1.00 98.19 107 VAL A N 1
ATOM 780 C CA . VAL A 1 107 ? -6.340 -11.799 -12.162 1.00 98.19 107 VAL A CA 1
ATOM 781 C C . VAL A 1 107 ? -5.495 -12.808 -11.386 1.00 98.19 107 VAL A C 1
ATOM 783 O O . VAL A 1 107 ? -4.296 -12.940 -11.612 1.00 98.19 107 VAL A O 1
ATOM 786 N N . SER A 1 108 ? -6.119 -13.586 -10.498 1.00 98.12 108 SER A N 1
ATOM 787 C CA . SER A 1 108 ? -5.419 -14.495 -9.570 1.00 98.12 108 SER A CA 1
ATOM 788 C C . SER A 1 108 ? -4.441 -15.468 -10.244 1.00 98.12 108 SER A C 1
ATOM 790 O O . SER A 1 108 ? -3.353 -15.706 -9.724 1.00 98.12 108 SER A O 1
ATOM 792 N N . ARG A 1 109 ? -4.779 -15.992 -11.431 1.00 98.31 109 ARG A N 1
ATOM 793 C CA . ARG A 1 109 ? -3.900 -16.890 -12.207 1.00 98.31 109 ARG A CA 1
ATOM 794 C C . ARG A 1 109 ? -2.573 -16.246 -12.635 1.00 98.31 109 ARG A C 1
ATOM 796 O O . ARG A 1 109 ? -1.621 -16.965 -12.919 1.00 98.31 109 ARG A O 1
ATOM 803 N N . GLU A 1 110 ? -2.502 -14.917 -12.689 1.00 98.50 110 GLU A N 1
ATOM 804 C CA . GLU A 1 110 ? -1.302 -14.162 -13.070 1.00 98.50 110 GLU A CA 1
ATOM 805 C C . GLU A 1 110 ? -0.395 -13.859 -11.870 1.00 98.50 110 GLU A C 1
ATOM 807 O O . GLU A 1 110 ? 0.739 -13.437 -12.077 1.00 98.50 110 GLU A O 1
ATOM 812 N N . ALA A 1 111 ? -0.839 -14.111 -10.630 1.00 98.44 111 ALA A N 1
ATOM 813 C CA . ALA A 1 111 ? -0.172 -13.646 -9.409 1.00 98.44 111 ALA A CA 1
ATOM 814 C C . ALA A 1 111 ? 1.321 -14.006 -9.337 1.00 98.44 111 ALA A C 1
ATOM 816 O O . ALA A 1 111 ? 2.147 -13.158 -9.009 1.00 98.44 111 ALA A O 1
ATOM 817 N N . LYS A 1 112 ? 1.691 -15.243 -9.699 1.00 98.38 112 LYS A N 1
ATOM 818 C CA . LYS A 1 112 ? 3.100 -15.668 -9.708 1.00 98.38 112 LYS A CA 1
ATOM 819 C C . LYS A 1 112 ? 3.930 -14.876 -10.720 1.00 98.38 112 LYS A C 1
ATOM 821 O O . LYS A 1 112 ? 5.036 -14.452 -10.400 1.00 98.38 112 LYS A O 1
ATOM 826 N N . HIS A 1 113 ? 3.405 -14.691 -11.929 1.00 97.94 113 HIS A N 1
ATOM 827 C CA . HIS A 1 113 ? 4.101 -13.950 -12.977 1.00 97.94 113 HIS A CA 1
ATOM 828 C C . HIS A 1 113 ? 4.204 -12.465 -12.615 1.00 97.94 113 HIS A C 1
ATOM 830 O O . HIS A 1 113 ? 5.271 -11.873 -12.758 1.00 97.94 113 HIS A O 1
ATOM 836 N N . LEU A 1 114 ? 3.136 -11.896 -12.055 1.00 98.25 114 LEU A N 1
ATOM 837 C CA . LEU A 1 114 ? 3.110 -10.522 -11.568 1.00 98.25 114 LEU A CA 1
ATOM 838 C C . LEU A 1 114 ? 4.153 -10.293 -10.469 1.00 98.25 114 LEU A C 1
ATOM 840 O O . LEU A 1 114 ? 4.909 -9.334 -10.559 1.00 98.25 114 LEU A O 1
ATOM 844 N N . ALA A 1 115 ? 4.267 -11.196 -9.490 1.00 98.00 115 ALA A N 1
ATOM 845 C CA . ALA A 1 115 ? 5.290 -11.100 -8.447 1.00 98.00 115 ALA A CA 1
ATOM 846 C C . ALA A 1 115 ? 6.718 -11.154 -9.022 1.00 98.00 115 ALA A C 1
ATOM 848 O O . ALA A 1 115 ? 7.572 -10.351 -8.656 1.00 98.00 115 ALA A O 1
ATOM 849 N N . GLN A 1 116 ? 6.976 -12.061 -9.970 1.00 97.62 116 GLN A N 1
ATOM 850 C CA . GLN A 1 116 ? 8.289 -12.193 -10.613 1.00 97.62 116 GLN A CA 1
ATOM 851 C C . GLN A 1 116 ? 8.678 -10.953 -11.429 1.00 97.62 116 GLN A C 1
ATOM 853 O O . GLN A 1 116 ? 9.834 -10.528 -11.397 1.00 97.62 116 GLN A O 1
ATOM 858 N N . ILE A 1 117 ? 7.727 -10.376 -12.168 1.00 97.88 117 ILE A N 1
ATOM 859 C CA . ILE A 1 117 ? 7.945 -9.137 -12.920 1.00 97.88 117 ILE A CA 1
ATOM 860 C C . ILE A 1 117 ? 8.098 -7.950 -11.969 1.00 97.88 117 ILE A C 1
ATOM 862 O O . ILE A 1 117 ? 9.019 -7.160 -12.157 1.00 97.88 117 ILE A O 1
ATOM 866 N N . GLY A 1 118 ? 7.283 -7.874 -10.915 1.00 97.94 118 GLY A N 1
ATOM 867 C CA . GLY A 1 118 ? 7.383 -6.853 -9.873 1.00 97.94 118 GLY A CA 1
ATOM 868 C C . GLY A 1 118 ? 8.782 -6.782 -9.265 1.00 97.94 118 GLY A C 1
ATOM 869 O O . GLY A 1 118 ? 9.375 -5.712 -9.260 1.00 97.94 118 GLY A O 1
ATOM 870 N N . ILE A 1 119 ? 9.368 -7.923 -8.878 1.00 97.38 119 ILE A N 1
ATOM 871 C CA . ILE A 1 119 ? 10.746 -7.977 -8.353 1.00 97.38 119 ILE A CA 1
ATOM 872 C C . ILE A 1 119 ? 11.758 -7.415 -9.362 1.00 97.38 119 ILE A C 1
ATOM 874 O O . ILE A 1 119 ? 12.623 -6.625 -8.997 1.00 97.38 119 ILE A O 1
ATOM 878 N N . ARG A 1 120 ? 11.655 -7.785 -10.646 1.00 98.12 120 ARG A N 1
ATOM 879 C CA . ARG A 1 120 ? 12.573 -7.285 -11.689 1.00 98.12 120 ARG A CA 1
ATOM 880 C C . ARG A 1 120 ? 12.450 -5.775 -11.888 1.00 98.12 120 ARG A C 1
ATOM 882 O O . ARG A 1 120 ? 13.467 -5.116 -12.079 1.00 98.12 120 ARG A O 1
ATOM 889 N N . ILE A 1 121 ? 11.228 -5.246 -11.844 1.00 98.50 121 ILE A N 1
ATOM 890 C CA . ILE A 1 121 ? 10.958 -3.809 -11.959 1.00 98.50 121 ILE A CA 1
ATOM 891 C C . ILE A 1 121 ? 11.503 -3.074 -10.732 1.00 98.50 121 ILE A C 1
ATOM 893 O O . ILE A 1 121 ? 12.227 -2.099 -10.902 1.00 98.50 121 ILE A O 1
ATOM 897 N N . THR A 1 122 ? 11.234 -3.562 -9.519 1.00 97.94 122 THR A N 1
ATOM 898 C CA . THR A 1 122 ? 11.747 -2.965 -8.276 1.00 97.94 122 THR A CA 1
ATOM 899 C C . THR A 1 122 ? 13.273 -2.973 -8.228 1.00 97.94 122 THR A C 1
ATOM 901 O O . THR A 1 122 ? 13.870 -1.953 -7.901 1.00 97.94 122 THR A O 1
ATOM 904 N N . ASN A 1 123 ? 13.924 -4.072 -8.621 1.00 97.69 123 ASN A N 1
ATOM 905 C CA . ASN A 1 123 ? 15.388 -4.137 -8.673 1.00 97.69 123 ASN A CA 1
ATOM 906 C C . ASN A 1 123 ? 15.962 -3.122 -9.668 1.00 97.69 123 ASN A C 1
ATOM 908 O O . ASN A 1 123 ? 16.859 -2.363 -9.316 1.00 97.69 123 ASN A O 1
ATOM 912 N N . ALA A 1 124 ? 15.404 -3.052 -10.881 1.00 98.38 124 ALA A N 1
ATOM 913 C CA . ALA A 1 124 ? 15.823 -2.061 -11.868 1.00 98.38 124 ALA A CA 1
ATOM 914 C C . ALA A 1 124 ? 15.594 -0.625 -11.368 1.00 98.38 124 ALA A C 1
ATOM 916 O O . ALA A 1 124 ? 16.435 0.242 -11.596 1.00 98.38 124 ALA A O 1
ATOM 917 N N . ALA A 1 125 ? 14.474 -0.371 -10.681 1.00 98.19 125 ALA A N 1
ATOM 918 C CA . ALA A 1 125 ? 14.166 0.932 -10.102 1.00 98.19 125 ALA A CA 1
ATOM 919 C C . ALA A 1 125 ? 15.182 1.316 -9.021 1.00 98.19 125 ALA A C 1
ATOM 921 O O . ALA A 1 125 ? 15.697 2.424 -9.069 1.00 98.19 125 ALA A O 1
ATOM 922 N N . ASN A 1 126 ? 15.537 0.398 -8.119 1.00 96.69 126 ASN A N 1
ATOM 923 C CA . ASN A 1 126 ? 16.555 0.634 -7.090 1.00 96.69 126 ASN A CA 1
ATOM 924 C C . ASN A 1 126 ? 17.950 0.910 -7.676 1.00 96.69 126 ASN A C 1
ATOM 926 O O . ASN A 1 126 ? 18.740 1.628 -7.070 1.00 96.69 126 ASN A O 1
ATOM 930 N N . GLU A 1 127 ? 18.272 0.339 -8.840 1.00 97.56 127 GLU A N 1
ATOM 931 C CA . GLU A 1 127 ? 19.552 0.572 -9.522 1.00 97.56 127 GLU A CA 1
ATOM 932 C C . GLU A 1 127 ? 19.598 1.907 -10.283 1.00 97.56 127 GLU A C 1
ATOM 934 O O . GLU A 1 127 ? 20.662 2.515 -10.395 1.00 97.56 127 GLU A O 1
ATOM 939 N N . GLN A 1 128 ? 18.471 2.340 -10.856 1.00 98.06 128 GLN A N 1
ATOM 940 C CA . GLN A 1 128 ? 18.429 3.444 -11.826 1.00 98.06 128 GLN A CA 1
ATOM 941 C C . GLN A 1 128 ? 17.801 4.726 -11.280 1.00 98.06 128 GLN A C 1
ATOM 943 O O . GLN A 1 128 ? 18.053 5.802 -11.823 1.00 98.06 128 GLN A O 1
ATOM 948 N N . LEU A 1 129 ? 16.967 4.625 -10.247 1.00 96.25 129 LEU A N 1
ATOM 949 C CA . LEU A 1 129 ? 16.212 5.734 -9.682 1.00 96.25 129 LEU A CA 1
ATOM 950 C C . LEU A 1 129 ? 16.613 5.930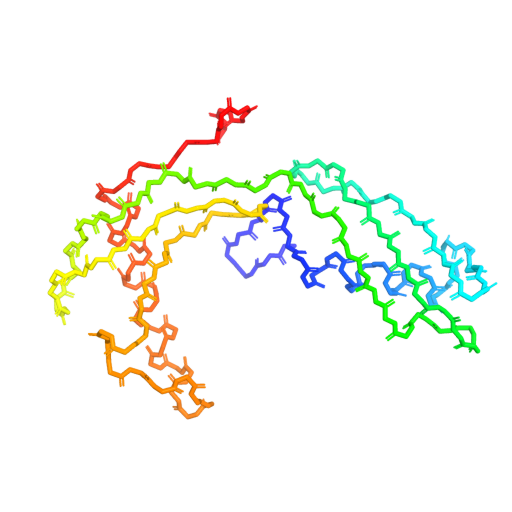 -8.221 1.00 96.25 129 LEU A C 1
ATOM 952 O O . LEU A 1 129 ? 16.745 4.979 -7.457 1.00 96.25 129 LEU A O 1
ATOM 956 N N . THR A 1 130 ? 16.752 7.188 -7.817 1.00 89.06 130 THR A N 1
ATOM 957 C CA . THR A 1 130 ? 16.971 7.542 -6.414 1.00 89.06 130 THR A CA 1
ATOM 958 C C . THR A 1 130 ? 15.634 7.848 -5.757 1.00 89.06 130 THR A C 1
ATOM 960 O O . THR A 1 130 ? 14.839 8.624 -6.290 1.00 89.06 130 THR A O 1
ATOM 963 N N . PHE A 1 131 ? 15.410 7.294 -4.568 1.00 90.44 131 PHE A N 1
ATOM 964 C CA . PHE A 1 131 ? 14.325 7.707 -3.691 1.00 90.44 131 PHE A CA 1
ATOM 965 C C . PHE A 1 131 ? 14.904 8.239 -2.378 1.00 90.44 131 PHE A C 1
ATOM 967 O O . PHE A 1 131 ? 15.761 7.595 -1.780 1.00 90.44 131 PHE A O 1
ATOM 974 N N . GLN A 1 132 ? 14.448 9.411 -1.934 1.00 90.38 132 GLN A N 1
ATOM 975 C CA . GLN A 1 132 ? 14.861 10.002 -0.662 1.00 90.38 132 GLN A CA 1
ATOM 976 C C . GLN A 1 132 ? 13.636 10.530 0.079 1.00 90.38 132 GLN A C 1
ATOM 978 O O . GLN A 1 132 ? 12.867 11.328 -0.463 1.00 90.38 132 GLN A O 1
ATOM 983 N N . HIS A 1 133 ? 13.460 10.102 1.328 1.00 91.81 133 HIS A N 1
ATOM 984 C CA . HIS A 1 133 ? 12.393 10.625 2.167 1.00 91.81 133 HIS A CA 1
ATOM 985 C C . HIS A 1 133 ? 12.782 12.026 2.693 1.00 91.81 133 HIS A C 1
ATOM 987 O O . HIS A 1 133 ? 13.838 12.171 3.305 1.00 91.81 133 HIS A O 1
ATOM 993 N N . PRO A 1 134 ? 11.953 13.078 2.523 1.00 89.44 134 PRO A N 1
ATOM 994 C CA . PRO A 1 134 ? 12.345 14.463 2.825 1.00 89.44 134 PRO A CA 1
ATOM 995 C C . PRO A 1 134 ? 12.721 14.744 4.285 1.00 89.44 134 PRO A C 1
ATOM 997 O O . PRO A 1 134 ? 13.379 15.737 4.580 1.00 89.44 134 PRO A O 1
ATOM 1000 N N . GLN A 1 135 ? 12.234 13.913 5.205 1.00 85.81 135 GLN A N 1
ATOM 1001 C CA . GLN A 1 135 ? 12.397 14.088 6.652 1.00 85.81 135 GLN A CA 1
ATOM 1002 C C . GLN A 1 135 ? 13.080 12.899 7.329 1.00 85.81 135 GLN A C 1
ATOM 1004 O O . GLN A 1 135 ? 13.222 12.906 8.547 1.00 85.81 135 GLN A O 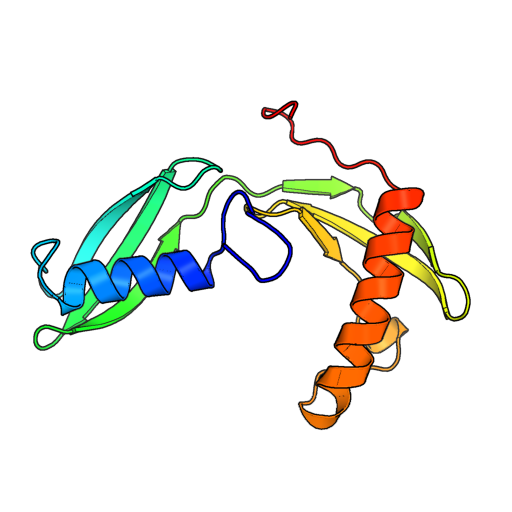1
ATOM 1009 N N . ASN A 1 136 ? 13.463 11.876 6.561 1.00 76.69 136 ASN A N 1
ATOM 1010 C CA . ASN A 1 136 ? 14.098 10.683 7.103 1.00 76.69 136 ASN A CA 1
ATOM 1011 C C . ASN A 1 136 ? 15.294 10.353 6.210 1.00 76.69 136 ASN A C 1
ATOM 1013 O O . ASN A 1 136 ? 15.113 10.017 5.044 1.00 76.69 136 ASN A O 1
ATOM 1017 N N . ASN A 1 137 ? 16.498 10.574 6.735 1.00 62.38 137 ASN A N 1
ATOM 1018 C CA . ASN A 1 137 ? 17.747 10.458 5.973 1.00 62.38 137 ASN A CA 1
ATOM 1019 C C . ASN A 1 137 ? 18.361 9.053 6.035 1.00 62.38 137 ASN A C 1
ATOM 1021 O O . ASN A 1 137 ? 19.441 8.859 5.478 1.00 62.38 137 ASN A O 1
ATOM 1025 N N . ASP A 1 138 ? 17.701 8.138 6.741 1.00 52.53 138 ASP A N 1
ATOM 1026 C CA . ASP A 1 138 ? 18.113 6.747 6.907 1.00 52.53 138 ASP A CA 1
ATOM 1027 C C . ASP A 1 138 ? 17.765 5.899 5.675 1.00 52.53 138 ASP A C 1
ATOM 1029 O O . ASP A 1 138 ? 16.677 6.115 5.085 1.00 52.53 138 ASP A O 1
#

Sequence (138 aa):
MEPETTPPMSGSNAICVATVLLDTGIIPMQEPETEIILEAPAGLVKVKAECDNGKARRVSIQNVPAFVGALDQTLTVPGIGSLRVDTAYGGDTFVIVNADDLNFKLVSREAKHLAQIGIRITNAANEQLTFQHPQNND

Radius of gyration: 18.43 Å; chains: 1; bounding box: 41×31×48 Å